Protein AF-A0A966J8Z4-F1 (afdb_monomer_lite)

pLDDT: mean 92.09, std 8.1, range [54.69, 97.69]

Sequence (49 aa):
MSKLRVHDLAGEFGISADEVIALLRQMDVPVRSHLSLLTDDQISRIRAR

Secondary structure (DSSP, 8-state):
----BHHHHHHHHTS-HHHHHHHHHHTT----STTPBPPHHHHHHHHT-

Radius of gyration: 9.33 Å; chains: 1; bounding box: 20×19×22 Å

Foldseek 3Di:
DDQDFLQNLCVVVVHHSVVSCVVCVVVVRDDDGSRGGDDPVSSVVVVVD

Structure (mmCIF, N/CA/C/O backbone):
data_AF-A0A966J8Z4-F1
#
_entry.id   AF-A0A966J8Z4-F1
#
loop_
_atom_site.group_PDB
_atom_site.id
_atom_site.type_symbol
_atom_site.label_atom_id
_atom_site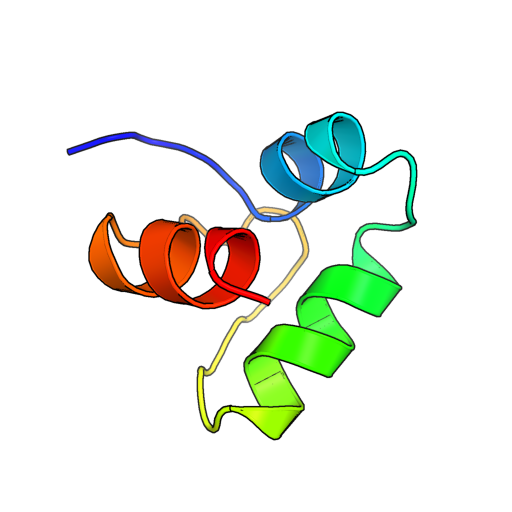.label_alt_id
_atom_site.label_comp_id
_atom_site.label_asym_id
_atom_site.label_entity_id
_atom_site.label_seq_id
_atom_site.pdbx_PDB_ins_code
_atom_site.Cartn_x
_atom_site.Cartn_y
_atom_site.Cartn_z
_atom_site.occupancy
_atom_site.B_iso_or_equiv
_atom_site.auth_seq_id
_atom_site.auth_comp_id
_atom_site.auth_asym_id
_atom_site.auth_atom_id
_atom_site.pdbx_PDB_model_num
ATOM 1 N N . MET A 1 1 ? 10.777 8.905 -0.223 1.00 54.69 1 MET A N 1
ATOM 2 C CA . MET A 1 1 ? 11.206 7.504 -0.049 1.00 54.69 1 MET A CA 1
ATOM 3 C C . MET A 1 1 ? 10.688 6.972 1.277 1.00 54.69 1 MET A C 1
ATOM 5 O O . MET A 1 1 ? 11.456 6.746 2.213 1.00 54.69 1 MET A O 1
ATOM 9 N N . SER A 1 2 ? 9.371 6.805 1.364 1.00 62.34 2 SER A N 1
ATOM 10 C CA . SER A 1 2 ? 8.774 5.995 2.420 1.00 62.34 2 SER A CA 1
ATOM 11 C C . SER A 1 2 ? 9.265 4.547 2.271 1.00 62.34 2 SER A C 1
ATOM 13 O O . SER A 1 2 ? 9.430 4.063 1.154 1.00 62.34 2 SER A O 1
ATOM 15 N N . LYS A 1 3 ? 9.544 3.854 3.381 1.00 78.19 3 LYS A N 1
ATOM 16 C CA . LYS A 1 3 ? 9.897 2.418 3.388 1.00 78.19 3 LYS A CA 1
ATOM 17 C C . LYS A 1 3 ? 8.692 1.554 3.779 1.00 78.19 3 LYS A C 1
ATOM 19 O O . LYS A 1 3 ? 8.862 0.553 4.471 1.00 78.19 3 LYS A O 1
ATOM 24 N N . LEU A 1 4 ? 7.486 1.964 3.390 1.00 93.88 4 LEU A N 1
ATOM 25 C CA . LEU A 1 4 ? 6.259 1.268 3.764 1.00 93.88 4 LEU A CA 1
ATOM 26 C C . LEU A 1 4 ? 6.204 -0.100 3.083 1.00 93.88 4 LEU A C 1
ATOM 28 O O . LEU A 1 4 ? 6.422 -0.205 1.872 1.00 93.88 4 LEU A O 1
ATOM 32 N N . ARG A 1 5 ? 5.921 -1.154 3.847 1.00 96.44 5 ARG A N 1
ATOM 33 C CA . ARG A 1 5 ? 5.639 -2.474 3.285 1.00 96.44 5 ARG A CA 1
ATOM 34 C C . ARG A 1 5 ? 4.136 -2.658 3.127 1.00 96.44 5 ARG A C 1
ATOM 36 O O . ARG A 1 5 ? 3.335 -1.967 3.746 1.00 96.44 5 ARG A O 1
ATOM 43 N N . VAL A 1 6 ? 3.756 -3.640 2.320 1.00 97.06 6 VAL A N 1
ATOM 44 C CA . VAL A 1 6 ? 2.347 -3.992 2.092 1.00 97.06 6 VAL A CA 1
ATOM 45 C C . VAL A 1 6 ? 1.574 -4.224 3.400 1.00 97.06 6 VAL A C 1
ATOM 47 O O . VAL A 1 6 ? 0.462 -3.725 3.525 1.00 97.06 6 VAL A O 1
ATOM 50 N N . HIS A 1 7 ? 2.143 -4.937 4.381 1.00 97.25 7 HIS A N 1
ATOM 51 C CA . HIS A 1 7 ? 1.457 -5.170 5.662 1.00 97.25 7 HIS A CA 1
ATOM 52 C C . HIS A 1 7 ? 1.285 -3.903 6.512 1.00 97.25 7 HIS A C 1
ATOM 54 O O . HIS A 1 7 ? 0.276 -3.781 7.199 1.00 97.25 7 HIS A O 1
ATOM 60 N N . ASP A 1 8 ? 2.229 -2.958 6.442 1.00 96.75 8 ASP A N 1
ATOM 61 C CA . ASP A 1 8 ? 2.100 -1.674 7.136 1.00 96.75 8 ASP A CA 1
ATOM 62 C C . ASP A 1 8 ? 0.926 -0.884 6.541 1.00 96.75 8 ASP A C 1
ATOM 64 O O . ASP A 1 8 ? 0.066 -0.399 7.271 1.00 96.75 8 ASP A O 1
ATOM 68 N N . LEU A 1 9 ? 0.846 -0.831 5.203 1.00 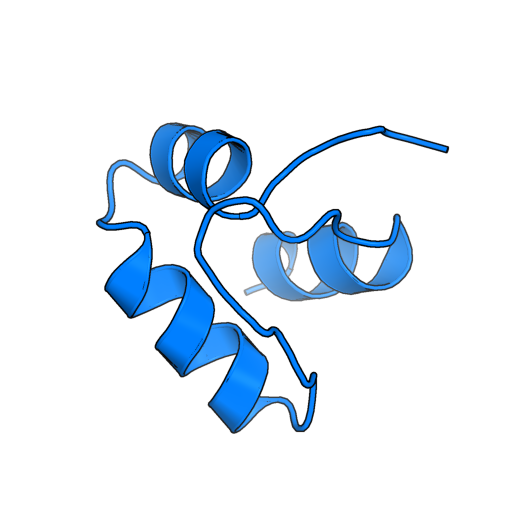94.94 9 LEU A N 1
ATOM 69 C CA . LEU A 1 9 ? -0.255 -0.173 4.497 1.00 94.94 9 LEU A CA 1
ATOM 70 C C . LEU A 1 9 ? -1.598 -0.845 4.800 1.00 94.94 9 LEU A C 1
ATOM 72 O O . LEU A 1 9 ? -2.581 -0.157 5.035 1.00 94.94 9 LEU A O 1
ATOM 76 N N . ALA A 1 10 ? -1.644 -2.178 4.844 1.00 96.12 10 ALA A N 1
ATOM 77 C CA . ALA A 1 10 ? -2.854 -2.915 5.210 1.00 96.12 10 ALA A CA 1
ATOM 78 C C . ALA A 1 10 ? -3.366 -2.526 6.607 1.00 96.12 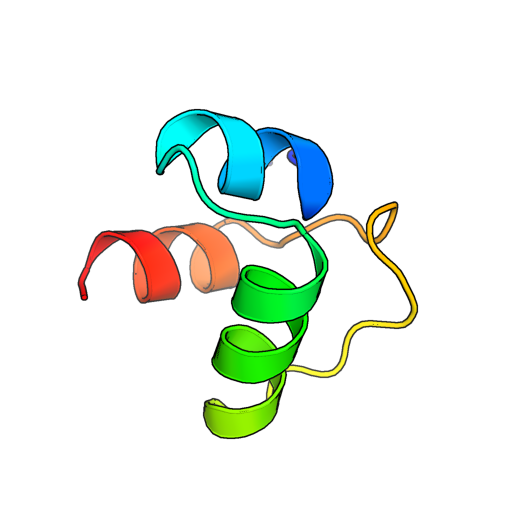10 ALA A C 1
ATOM 80 O O . ALA A 1 10 ? -4.567 -2.320 6.791 1.00 96.12 10 ALA A O 1
ATOM 81 N N . GLY A 1 11 ? -2.445 -2.334 7.559 1.00 96.38 11 GLY A N 1
ATOM 82 C CA . GLY A 1 11 ? -2.753 -1.830 8.894 1.00 96.38 11 GLY A CA 1
ATOM 83 C C . GLY A 1 11 ? -3.414 -0.448 8.894 1.00 96.38 11 GLY A C 1
ATOM 84 O O . GLY A 1 11 ? -4.310 -0.221 9.701 1.00 96.38 11 GLY A O 1
ATOM 85 N N . GLU A 1 12 ? -3.046 0.449 7.969 1.00 93.38 12 GLU A N 1
ATOM 86 C CA . GLU A 1 12 ? -3.675 1.779 7.844 1.00 93.38 12 GLU A CA 1
ATOM 87 C C . GLU A 1 12 ? -5.153 1.699 7.429 1.00 93.38 12 GLU A C 1
ATOM 89 O O . GLU A 1 12 ? -5.957 2.526 7.855 1.00 93.38 12 GLU A O 1
ATOM 94 N N . PHE A 1 13 ? -5.519 0.701 6.621 1.00 91.50 13 PHE A N 1
ATOM 95 C CA . PHE A 1 13 ? -6.888 0.501 6.132 1.00 91.50 13 PHE A CA 1
ATOM 96 C C . PHE A 1 13 ? -7.709 -0.474 6.987 1.00 91.50 13 PHE A C 1
ATOM 98 O O . PHE A 1 13 ? -8.903 -0.635 6.747 1.00 91.50 13 PHE A O 1
ATOM 105 N N . GLY A 1 14 ? -7.091 -1.140 7.968 1.00 95.62 14 GLY A N 1
ATOM 106 C CA . GLY A 1 14 ? -7.755 -2.165 8.777 1.00 95.62 14 GLY A CA 1
ATOM 107 C C . GLY A 1 14 ? -8.166 -3.412 7.984 1.00 95.62 14 GLY A C 1
ATOM 108 O O . GLY A 1 14 ? -9.099 -4.103 8.388 1.00 95.62 14 GLY A O 1
ATOM 109 N N . ILE A 1 15 ? -7.488 -3.696 6.868 1.00 95.25 15 ILE A N 1
ATOM 110 C CA . ILE A 1 15 ? -7.728 -4.869 6.012 1.00 95.25 15 ILE A CA 1
ATOM 111 C C . ILE A 1 15 ? -6.543 -5.832 6.070 1.00 95.25 15 ILE A C 1
ATOM 113 O O . ILE A 1 15 ? -5.475 -5.514 6.601 1.00 95.25 15 ILE A O 1
ATOM 117 N N . SER A 1 16 ? -6.711 -7.031 5.520 1.00 97.69 16 SER A N 1
ATOM 118 C CA . SER A 1 16 ? -5.615 -7.994 5.453 1.00 97.69 16 SER A CA 1
ATOM 119 C C . SER A 1 16 ? -4.547 -7.582 4.431 1.00 97.69 16 SER A C 1
ATOM 121 O O . SER A 1 16 ? -4.812 -6.919 3.426 1.00 97.69 16 SER A O 1
ATOM 123 N N . ALA A 1 17 ? -3.309 -8.031 4.652 1.00 97.19 17 ALA A N 1
ATOM 124 C CA . ALA A 1 17 ? -2.242 -7.824 3.678 1.00 97.19 17 ALA A CA 1
ATOM 125 C C . ALA A 1 17 ? -2.546 -8.502 2.329 1.00 97.19 17 ALA A C 1
ATOM 127 O O . ALA A 1 17 ? -2.152 -7.979 1.289 1.00 97.19 17 ALA A O 1
ATOM 128 N N . ASP A 1 18 ? -3.267 -9.626 2.331 1.00 97.12 18 ASP A N 1
ATOM 129 C CA . ASP A 1 18 ? -3.659 -10.331 1.108 1.00 97.12 18 ASP A CA 1
ATOM 130 C C . ASP A 1 18 ? -4.663 -9.528 0.271 1.00 97.12 18 ASP A C 1
ATOM 132 O O . ASP A 1 18 ? -4.548 -9.505 -0.956 1.00 97.12 18 ASP A O 1
ATOM 136 N N . GLU A 1 19 ? -5.584 -8.797 0.908 1.00 96.56 19 GLU A N 1
ATOM 137 C CA . GLU A 1 19 ? -6.481 -7.864 0.214 1.00 96.56 19 GLU A CA 1
ATOM 138 C C . GLU A 1 19 ? -5.699 -6.731 -0.462 1.00 96.56 19 GLU A C 1
ATOM 140 O O . GLU A 1 19 ? -5.935 -6.433 -1.634 1.00 96.56 19 GLU A O 1
ATOM 145 N N . VAL A 1 20 ? -4.697 -6.158 0.214 1.00 95.94 20 VAL A N 1
ATOM 146 C CA . VAL A 1 20 ? -3.816 -5.147 -0.400 1.00 95.94 20 VAL A CA 1
ATOM 147 C C . VAL A 1 20 ? -3.016 -5.735 -1.566 1.00 95.94 20 VAL A C 1
ATOM 149 O O . VAL A 1 20 ? -2.886 -5.092 -2.609 1.00 95.94 20 VAL A O 1
ATOM 152 N N . ILE A 1 21 ? -2.504 -6.966 -1.442 1.00 96.00 21 ILE A N 1
ATOM 153 C CA . ILE A 1 21 ? -1.815 -7.661 -2.544 1.00 96.00 21 ILE A CA 1
ATOM 154 C C . ILE A 1 21 ? -2.757 -7.848 -3.736 1.00 96.00 21 ILE A C 1
ATOM 156 O O . ILE A 1 21 ? -2.341 -7.644 -4.879 1.00 96.00 21 ILE A O 1
ATOM 160 N N . ALA A 1 22 ? -4.010 -8.232 -3.492 1.00 95.62 22 ALA A N 1
ATOM 161 C CA . ALA A 1 22 ? -5.005 -8.393 -4.543 1.00 95.62 22 ALA A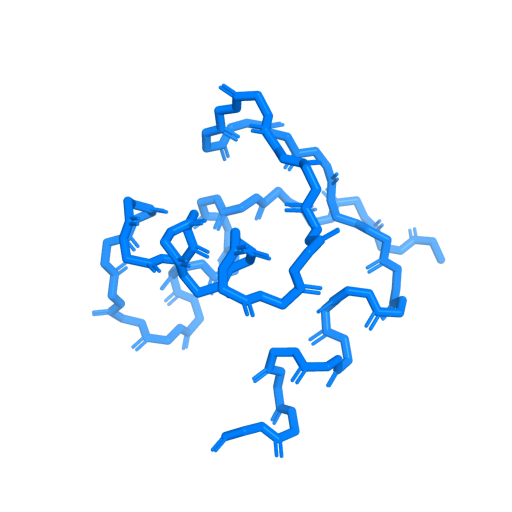 CA 1
ATOM 162 C C . ALA A 1 22 ? -5.293 -7.061 -5.255 1.00 95.62 22 ALA A C 1
ATOM 164 O O . ALA A 1 22 ? -5.276 -7.026 -6.486 1.00 95.62 22 ALA A O 1
ATOM 165 N N . LEU A 1 23 ? -5.462 -5.966 -4.507 1.00 94.00 23 LEU A N 1
ATOM 166 C CA . LEU A 1 23 ? -5.645 -4.621 -5.064 1.00 94.00 23 LEU A CA 1
ATOM 167 C C . LEU A 1 23 ? -4.445 -4.184 -5.916 1.00 94.00 23 LEU A C 1
ATOM 169 O O . LEU A 1 23 ? -4.626 -3.740 -7.046 1.00 94.00 23 LEU A O 1
ATOM 173 N N . LEU A 1 24 ? -3.217 -4.374 -5.422 1.00 94.12 24 LEU A N 1
ATOM 174 C CA . LEU A 1 24 ? -1.995 -4.070 -6.175 1.00 94.12 24 LEU A CA 1
ATOM 175 C C . LEU A 1 24 ? -1.929 -4.854 -7.490 1.00 94.12 24 LEU A C 1
ATOM 177 O O . LEU A 1 24 ? -1.646 -4.280 -8.540 1.00 94.12 24 LEU A O 1
ATOM 181 N N . ARG A 1 25 ? -2.257 -6.149 -7.457 1.00 94.06 25 ARG A N 1
ATOM 182 C CA . ARG A 1 25 ? -2.289 -6.995 -8.659 1.00 94.06 25 ARG A CA 1
ATOM 183 C C . ARG A 1 25 ? -3.358 -6.558 -9.658 1.00 94.06 25 ARG A C 1
ATOM 185 O O . ARG A 1 25 ? -3.087 -6.586 -10.851 1.00 94.06 25 ARG A O 1
ATOM 192 N N . GLN A 1 26 ? -4.533 -6.123 -9.196 1.00 94.44 26 GLN A N 1
ATOM 193 C CA . GLN A 1 26 ? -5.577 -5.557 -10.065 1.00 94.44 26 GLN A CA 1
ATOM 194 C C . GLN A 1 26 ? -5.147 -4.254 -10.754 1.00 94.44 26 GLN A C 1
ATOM 196 O O . GLN A 1 26 ? -5.763 -3.852 -11.735 1.00 94.44 26 GLN A O 1
ATOM 201 N N . MET A 1 27 ? -4.117 -3.587 -10.233 1.00 92.44 27 MET A N 1
ATOM 202 C CA . MET A 1 27 ? -3.548 -2.352 -10.774 1.00 92.44 27 MET A CA 1
ATOM 203 C C . MET A 1 27 ? -2.267 -2.600 -11.582 1.00 92.44 27 MET A C 1
ATOM 205 O O . MET A 1 27 ? -1.500 -1.663 -11.797 1.00 92.44 27 MET A O 1
ATOM 209 N N . ASP A 1 28 ? -2.002 -3.854 -11.965 1.00 92.94 28 ASP A N 1
ATOM 210 C CA . ASP A 1 28 ? -0.780 -4.286 -12.654 1.00 92.94 28 ASP A CA 1
ATOM 211 C C . ASP A 1 28 ? 0.511 -3.952 -11.882 1.00 92.94 28 ASP A C 1
ATOM 213 O O . ASP A 1 28 ? 1.592 -3.808 -12.458 1.00 92.94 28 ASP A O 1
ATOM 217 N N . VAL A 1 29 ? 0.423 -3.856 -10.549 1.00 92.19 29 VAL A N 1
ATOM 218 C CA . VAL A 1 29 ? 1.574 -3.650 -9.669 1.00 92.19 29 VAL A CA 1
ATOM 219 C C . VAL A 1 29 ? 2.065 -5.000 -9.131 1.00 92.19 29 VAL A C 1
ATOM 221 O O . VAL A 1 29 ? 1.424 -5.594 -8.256 1.00 92.19 29 VAL A O 1
ATOM 224 N N . PRO A 1 30 ? 3.223 -5.508 -9.594 1.00 90.75 30 PRO A N 1
ATOM 225 C CA . PRO A 1 30 ? 3.747 -6.777 -9.115 1.00 90.75 30 PRO A CA 1
ATOM 226 C C . PRO A 1 30 ? 4.328 -6.634 -7.703 1.00 90.75 30 PRO A C 1
ATOM 228 O O . 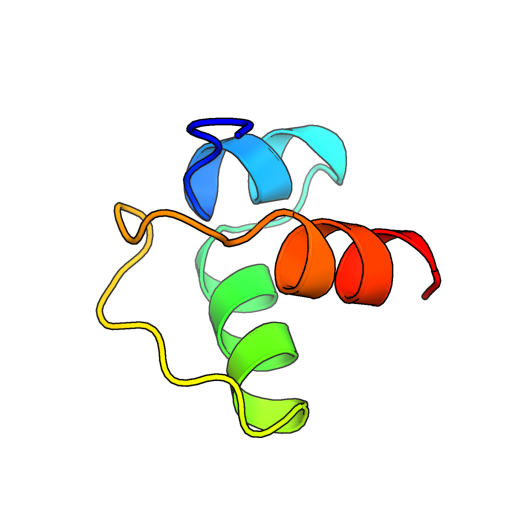PRO A 1 30 ? 5.260 -5.867 -7.464 1.00 90.75 30 PRO A O 1
ATOM 231 N N . VAL A 1 31 ? 3.832 -7.452 -6.776 1.00 93.44 31 VAL A N 1
ATOM 232 C CA . VAL A 1 31 ? 4.403 -7.633 -5.434 1.00 93.44 31 VAL A CA 1
ATOM 233 C C . VAL A 1 31 ? 4.644 -9.109 -5.141 1.00 93.44 31 VAL A C 1
ATOM 235 O O . VAL A 1 31 ? 3.891 -9.979 -5.585 1.00 93.44 31 VAL A O 1
ATOM 238 N N . ARG A 1 32 ? 5.713 -9.402 -4.392 1.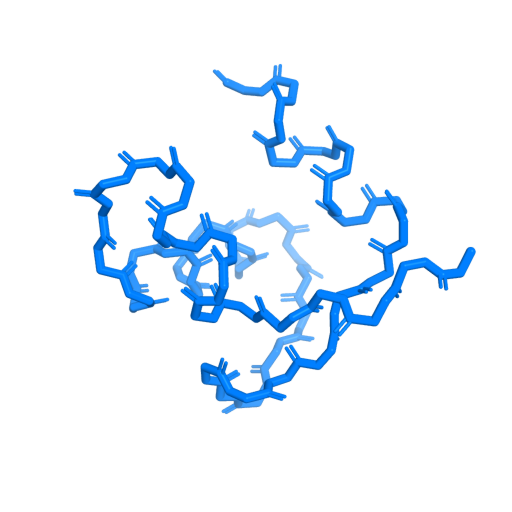00 93.00 32 ARG A N 1
ATOM 239 C CA . ARG A 1 32 ? 6.127 -10.783 -4.082 1.00 93.00 32 ARG A CA 1
ATOM 240 C C . ARG A 1 32 ? 5.440 -11.334 -2.834 1.00 93.00 32 ARG A C 1
ATOM 242 O O . ARG A 1 32 ? 5.088 -12.505 -2.800 1.00 93.00 32 ARG A O 1
ATOM 249 N N . SER A 1 33 ? 5.279 -10.499 -1.810 1.00 96.25 33 SER A N 1
ATOM 250 C CA . SER A 1 33 ? 4.668 -10.847 -0.517 1.00 96.25 33 SER A CA 1
ATOM 251 C C . SER A 1 33 ? 4.269 -9.600 0.286 1.00 96.25 33 SER A C 1
ATOM 253 O O . SER A 1 33 ? 4.583 -8.476 -0.115 1.00 96.25 33 SER A O 1
ATOM 255 N N . HIS A 1 34 ? 3.660 -9.790 1.461 1.00 96.00 34 HIS A N 1
ATOM 256 C CA . HIS A 1 34 ? 3.290 -8.720 2.402 1.00 96.00 34 HIS A CA 1
ATOM 257 C C . HIS A 1 34 ? 4.491 -7.920 2.968 1.00 96.00 34 HIS A C 1
ATOM 259 O O . HIS A 1 34 ? 4.322 -6.856 3.568 1.00 96.00 34 HIS A O 1
ATOM 265 N N . LEU A 1 35 ? 5.720 -8.414 2.768 1.00 96.62 35 LEU A N 1
ATOM 266 C CA . LEU A 1 35 ? 6.966 -7.726 3.127 1.00 96.62 35 LEU A CA 1
ATOM 267 C C . LEU A 1 35 ? 7.537 -6.874 1.984 1.00 96.62 35 LEU A C 1
ATOM 269 O O . LEU A 1 35 ? 8.555 -6.207 2.179 1.00 96.62 35 LEU A O 1
ATOM 273 N N . SER A 1 36 ? 6.916 -6.901 0.799 1.00 96.12 36 SER A N 1
ATOM 274 C CA . SER A 1 36 ? 7.350 -6.085 -0.341 1.00 96.12 36 SER A CA 1
ATOM 275 C C . SER A 1 36 ? 7.272 -4.609 0.029 1.00 96.12 36 SER A C 1
ATOM 277 O O . SER A 1 36 ? 6.254 -4.160 0.556 1.00 96.12 36 SER A O 1
ATOM 279 N N . LEU A 1 37 ? 8.348 -3.874 -0.247 1.00 95.69 37 LEU A N 1
ATOM 280 C CA . LEU A 1 37 ? 8.367 -2.420 -0.136 1.00 95.69 37 LEU A CA 1
ATOM 281 C C . LEU A 1 37 ? 7.520 -1.816 -1.252 1.00 95.69 37 LEU A C 1
ATOM 283 O O . LEU A 1 37 ? 7.602 -2.264 -2.397 1.00 95.69 37 LEU A O 1
ATOM 287 N N . LEU A 1 38 ? 6.749 -0.794 -0.904 1.00 93.88 38 LEU A N 1
ATOM 288 C CA . LEU A 1 38 ? 5.955 -0.021 -1.843 1.00 93.88 38 LEU A CA 1
ATOM 289 C C . LEU A 1 38 ? 6.680 1.269 -2.207 1.00 93.88 38 LEU A C 1
ATOM 291 O O . LEU A 1 38 ? 7.325 1.901 -1.369 1.00 93.88 38 LEU A O 1
ATOM 295 N N . THR A 1 39 ? 6.570 1.660 -3.470 1.00 93.62 39 THR A N 1
ATOM 296 C CA . THR A 1 39 ? 7.023 2.978 -3.912 1.00 93.62 39 THR A CA 1
ATOM 297 C C . THR A 1 39 ? 6.026 4.049 -3.482 1.00 93.62 39 THR A C 1
ATOM 299 O O . THR A 1 39 ? 4.840 3.776 -3.289 1.00 93.62 39 THR A O 1
ATOM 302 N N . ASP A 1 40 ? 6.492 5.295 -3.386 1.00 92.56 40 ASP A N 1
ATOM 303 C CA . ASP A 1 40 ? 5.632 6.433 -3.039 1.00 92.56 40 ASP A CA 1
ATOM 304 C C . ASP A 1 40 ? 4.439 6.564 -4.032 1.00 92.56 40 ASP A C 1
ATOM 306 O O . ASP A 1 40 ? 3.326 6.890 -3.616 1.00 92.56 40 ASP A O 1
ATOM 310 N N . ASP A 1 41 ? 4.625 6.221 -5.319 1.00 91.56 41 ASP A N 1
ATOM 311 C CA . ASP A 1 41 ? 3.552 6.177 -6.336 1.00 91.56 41 ASP A CA 1
ATOM 312 C C . ASP A 1 41 ? 2.512 5.080 -6.046 1.00 91.56 41 ASP A C 1
ATOM 314 O O . ASP A 1 41 ? 1.312 5.345 -6.056 1.00 91.56 41 ASP A O 1
ATOM 318 N N . GLN A 1 42 ? 2.948 3.862 -5.711 1.00 92.56 42 GLN A N 1
ATOM 319 C CA . GLN A 1 42 ? 2.044 2.751 -5.380 1.00 92.56 42 GLN A CA 1
ATOM 320 C C . GLN A 1 42 ? 1.196 3.057 -4.139 1.00 92.56 42 GLN A C 1
ATOM 322 O O . GLN A 1 42 ? -0.009 2.807 -4.140 1.00 92.56 42 GLN A O 1
ATOM 327 N N . ILE A 1 43 ? 1.807 3.647 -3.105 1.00 93.06 43 ILE A N 1
ATOM 328 C CA . ILE A 1 43 ? 1.103 4.083 -1.888 1.00 93.06 43 ILE A CA 1
ATOM 329 C C . ILE A 1 43 ? 0.053 5.140 -2.242 1.00 93.06 43 ILE A C 1
ATOM 331 O O . ILE A 1 43 ? -1.096 5.046 -1.810 1.00 93.06 43 ILE A O 1
ATOM 335 N N . SER A 1 44 ? 0.435 6.128 -3.055 1.00 92.06 44 SER A N 1
ATOM 336 C CA . SER A 1 44 ? -0.453 7.225 -3.454 1.00 92.06 44 SER A CA 1
ATOM 337 C C . SER A 1 44 ? -1.664 6.717 -4.236 1.00 92.06 44 SER A C 1
ATOM 339 O O . SER A 1 44 ? -2.785 7.143 -3.975 1.00 92.06 44 SER A O 1
ATOM 341 N N . ARG A 1 45 ? -1.461 5.758 -5.146 1.00 90.19 45 ARG A N 1
ATOM 342 C CA . ARG A 1 45 ? -2.545 5.148 -5.923 1.00 90.19 45 ARG A CA 1
ATOM 343 C C . ARG A 1 45 ? -3.531 4.353 -5.068 1.00 90.19 45 ARG A C 1
ATOM 345 O O . ARG A 1 45 ? -4.724 4.415 -5.343 1.00 90.19 45 ARG A O 1
ATOM 352 N N . ILE A 1 46 ? -3.054 3.622 -4.056 1.00 90.00 46 ILE A N 1
ATOM 353 C CA . ILE A 1 46 ? -3.942 2.898 -3.132 1.00 90.00 46 ILE A CA 1
ATOM 354 C C . ILE A 1 46 ? -4.741 3.881 -2.278 1.00 90.00 46 ILE A C 1
ATOM 356 O O . ILE A 1 46 ? -5.945 3.717 -2.141 1.00 90.00 46 ILE A O 1
ATOM 360 N N . ARG A 1 47 ? -4.095 4.920 -1.734 1.00 90.38 47 ARG A N 1
ATOM 361 C CA . ARG A 1 47 ? -4.762 5.923 -0.884 1.00 90.38 47 ARG A CA 1
ATOM 362 C C . ARG A 1 47 ? -5.758 6.813 -1.625 1.00 90.38 47 ARG A C 1
ATOM 364 O O . ARG A 1 47 ? -6.608 7.417 -0.986 1.00 90.38 47 ARG A O 1
ATOM 371 N N . ALA A 1 48 ? -5.632 6.934 -2.944 1.00 89.69 48 ALA A N 1
ATOM 372 C CA . ALA A 1 48 ? -6.553 7.706 -3.774 1.00 89.69 48 ALA A CA 1
ATOM 373 C C . ALA A 1 48 ? -7.854 6.956 -4.119 1.00 89.69 48 ALA A C 1
ATOM 375 O O . ALA A 1 48 ? -8.687 7.507 -4.839 1.00 89.69 48 ALA A O 1
ATOM 376 N N . ARG A 1 49 ? -8.005 5.707 -3.669 1.00 74.69 49 ARG A N 1
ATOM 377 C CA . ARG A 1 49 ? -9.156 4.845 -3.935 1.00 74.69 49 ARG A CA 1
ATOM 378 C C . ARG A 1 49 ? -10.049 4.741 -2.708 1.00 74.69 49 ARG A C 1
ATOM 380 O O . ARG A 1 49 ? -11.278 4.689 -2.925 1.00 74.69 49 ARG A O 1
#